Protein AF-A0A3P6NQC1-F1 (afdb_monomer)

Solvent-accessible surface area (backbone atoms only — not comparable to full-atom values): 7901 Å² total; per-residue (Å²): 106,41,69,62,51,48,51,48,59,53,50,58,75,39,49,66,60,47,23,61,72,71,71,63,66,47,74,69,54,54,50,49,53,55,49,49,55,58,63,48,50,58,63,51,53,52,52,50,49,56,56,43,22,63,75,94,55,36,76,57,67,71,58,54,50,53,52,54,49,54,54,50,55,51,55,51,50,50,51,51,47,20,71,76,69,76,52,79,78,84,56,72,54,57,58,52,50,52,53,51,52,46,51,50,39,47,47,35,69,77,69,33,60,68,69,43,74,45,54,54,92,78,76,40,48,57,46,55,59,54,52,49,49,66,70,65,66,112

Radius of gyration: 16.91 Å; Cα contacts (8 Å, |Δi|>4): 79; chains: 1; bounding box: 37×30×49 Å

Mean predicted aligned error: 6.35 Å

Organism: Anisakis simplex (NCBI:txid6269)

pLDDT: mean 82.45, std 7.9, range [48.38, 94.56]

Secondary structure (DSSP, 8-state):
-HHHHHHHHHHHHHHHHHHHHHT---HHHHHHHHHHHHHHHHHHHHHHHHHH--GGGSPPHHHHHHHHHHHHHHHHHHHHHHHHHS-----HHHHHHHHHHHHHHHHHHHH-GGGGSS-BTTTB-HHHHHHHHHHHT-

Foldseek 3Di:
DLVVLVVVVVVLVCQVVVCVVVVNDDPVSVCVSLVVVLVVVQVLLVVLQVLQADDPLHDPPVLSVVLSVLVNVVSVVQVVVCVVPVDRDDAPCSVVVSVVSSVSVVCCVPPNSVVQVDADVNPHRPSVVVSVSSVVSD

Sequence (138 aa):
MAITFFANYALDGMDGKQARRTGTSGATGEFFDHGIDTCITVPLAITLFSSVGRGEFSTPFVRVMYVLLSVQIYVHAIHWEQYNTGVMRSPWGYNIGNWMLMGTYLMTYIIGCESYKTYVFGLIRPVILLETGFYSSH

Structure (mmCIF, N/CA/C/O backbone):
data_AF-A0A3P6NQC1-F1
#
_entry.id   AF-A0A3P6NQC1-F1
#
loop_
_atom_site.group_PDB
_atom_site.id
_atom_site.type_symbol
_atom_site.label_atom_id
_atom_site.label_alt_id
_atom_site.label_comp_id
_atom_site.label_asym_id
_atom_site.label_entity_id
_atom_site.label_seq_id
_atom_site.pdbx_PDB_ins_code
_atom_site.Cartn_x
_atom_site.Cartn_y
_atom_site.Cartn_z
_atom_site.occupancy
_atom_site.B_iso_or_equiv
_atom_site.auth_seq_id
_atom_site.auth_comp_id
_atom_site.auth_asym_id
_atom_site.auth_atom_id
_atom_site.pdbx_PDB_model_num
ATOM 1 N N . MET A 1 1 ? 3.472 -14.144 -4.137 1.00 79.50 1 MET A N 1
ATOM 2 C CA . MET A 1 1 ? 2.900 -12.937 -3.500 1.00 79.50 1 MET A CA 1
ATOM 3 C C . MET A 1 1 ? 1.403 -12.776 -3.737 1.00 79.50 1 MET A C 1
ATOM 5 O O . MET A 1 1 ? 0.737 -12.414 -2.785 1.00 79.50 1 MET A O 1
ATOM 9 N N . ALA A 1 2 ? 0.846 -13.079 -4.922 1.00 85.12 2 ALA A N 1
ATOM 10 C CA . ALA A 1 2 ? -0.596 -12.903 -5.176 1.00 85.12 2 ALA A CA 1
ATOM 11 C C . ALA A 1 2 ? -1.504 -13.610 -4.145 1.00 85.12 2 ALA A C 1
ATOM 13 O O . ALA A 1 2 ? -2.340 -12.965 -3.529 1.00 85.12 2 ALA A O 1
ATOM 14 N N . ILE A 1 3 ? -1.287 -14.908 -3.891 1.00 87.00 3 ILE A N 1
ATOM 15 C CA . ILE A 1 3 ? -2.105 -15.692 -2.944 1.00 87.00 3 ILE A CA 1
ATOM 16 C C . ILE A 1 3 ? -1.979 -15.162 -1.511 1.00 87.00 3 ILE A C 1
ATOM 18 O O . ILE A 1 3 ? -2.981 -14.978 -0.831 1.00 87.00 3 ILE A O 1
ATOM 22 N N . THR A 1 4 ? -0.754 -14.896 -1.053 1.00 88.62 4 THR A N 1
ATOM 23 C CA . THR A 1 4 ? -0.498 -14.395 0.306 1.00 88.62 4 THR A CA 1
ATOM 24 C C . THR A 1 4 ? -1.080 -13.000 0.512 1.00 88.62 4 THR A C 1
ATOM 26 O O . THR A 1 4 ? -1.661 -12.727 1.553 1.00 88.62 4 THR A O 1
ATOM 29 N N . PHE A 1 5 ? -0.968 -12.129 -0.493 1.00 90.31 5 PHE A N 1
ATOM 30 C CA . PHE A 1 5 ? -1.563 -10.799 -0.455 1.00 90.31 5 PHE A CA 1
ATOM 31 C C . PHE A 1 5 ? -3.095 -10.868 -0.492 1.00 90.31 5 PHE A C 1
ATOM 33 O O . PHE A 1 5 ? -3.750 -10.156 0.259 1.00 90.31 5 PHE A O 1
ATOM 40 N N . PHE A 1 6 ? -3.668 -11.774 -1.291 1.00 89.50 6 PHE A N 1
ATOM 41 C CA . PHE A 1 6 ? -5.118 -11.981 -1.346 1.00 89.50 6 PHE A CA 1
ATOM 42 C C . PHE A 1 6 ? -5.652 -12.462 -0.006 1.00 89.50 6 PHE A C 1
ATOM 44 O O . PHE A 1 6 ? -6.646 -11.935 0.477 1.00 89.50 6 PHE A O 1
ATOM 51 N N . ALA A 1 7 ? -4.974 -13.437 0.600 1.00 90.94 7 ALA A N 1
ATOM 52 C CA . ALA A 1 7 ? -5.326 -13.927 1.920 1.00 90.94 7 ALA A CA 1
ATOM 53 C C . ALA A 1 7 ? -5.279 -12.795 2.952 1.00 90.94 7 ALA A C 1
ATOM 55 O O . ALA A 1 7 ? -6.251 -12.631 3.675 1.00 90.94 7 ALA A O 1
ATOM 56 N N . ASN A 1 8 ? -4.217 -11.980 2.970 1.00 89.88 8 ASN A N 1
ATOM 57 C CA . ASN A 1 8 ? -4.125 -10.833 3.878 1.00 89.88 8 ASN A CA 1
ATOM 58 C C . ASN A 1 8 ? -5.280 -9.846 3.670 1.00 89.88 8 ASN A C 1
ATOM 60 O O . ASN A 1 8 ? -5.994 -9.572 4.622 1.00 89.88 8 ASN A O 1
ATOM 64 N N . TYR A 1 9 ? -5.527 -9.393 2.436 1.00 88.62 9 TYR A N 1
ATOM 65 C CA . TYR A 1 9 ? -6.608 -8.442 2.140 1.00 88.62 9 TYR A CA 1
ATOM 66 C C . TYR A 1 9 ? -8.007 -9.009 2.445 1.00 88.62 9 TYR A C 1
ATOM 68 O O . TYR A 1 9 ? -8.908 -8.295 2.876 1.00 88.62 9 TYR A O 1
ATOM 76 N N . ALA A 1 10 ? -8.213 -10.311 2.236 1.00 90.38 10 ALA A N 1
ATOM 77 C CA . ALA A 1 10 ? -9.474 -10.961 2.573 1.00 90.38 10 ALA A CA 1
ATOM 78 C C . ALA A 1 10 ? -9.660 -11.113 4.090 1.00 90.38 10 ALA A C 1
ATOM 80 O O . ALA A 1 10 ? -10.773 -10.932 4.577 1.00 90.38 10 ALA A O 1
ATOM 81 N N . LEU A 1 11 ? -8.598 -11.474 4.819 1.00 91.12 11 LEU A N 1
ATOM 82 C CA . LEU A 1 11 ? -8.614 -11.624 6.276 1.00 91.12 11 LEU A CA 1
ATOM 83 C C . LEU A 1 11 ? -8.842 -10.278 6.969 1.00 91.12 11 LEU A C 1
ATOM 85 O O . LEU A 1 11 ? -9.676 -10.224 7.867 1.00 91.12 11 LEU A O 1
ATOM 89 N N . ASP A 1 12 ? -8.189 -9.227 6.475 1.00 88.88 12 ASP A N 1
ATOM 90 C CA . ASP A 1 12 ? -8.395 -7.824 6.848 1.00 88.88 12 ASP A CA 1
ATOM 91 C C . ASP A 1 12 ? -9.883 -7.446 6.754 1.00 88.88 12 ASP A C 1
ATOM 93 O O . ASP A 1 12 ? -10.545 -7.178 7.743 1.00 88.88 12 ASP A O 1
ATOM 97 N N . GLY A 1 13 ? -10.530 -7.652 5.602 1.00 86.62 13 GLY A N 1
ATOM 98 C CA . GLY A 1 13 ? -11.968 -7.365 5.463 1.00 86.62 13 GLY A CA 1
ATOM 99 C C . GLY A 1 13 ? -12.930 -8.250 6.289 1.00 86.62 13 GLY A C 1
ATO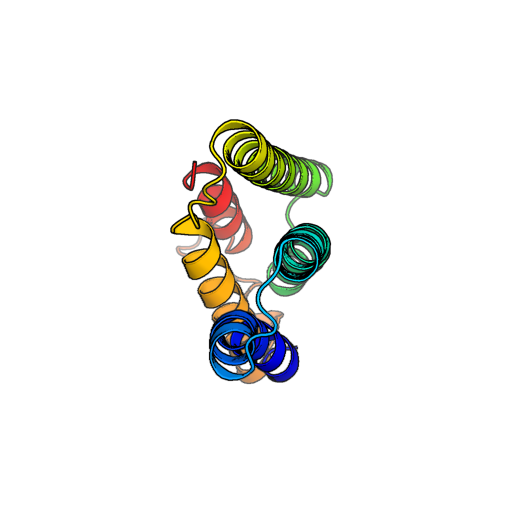M 100 O O . GLY A 1 13 ? -14.150 -8.008 6.295 1.00 86.62 13 GLY A O 1
ATOM 101 N N . MET A 1 14 ? -12.439 -9.313 6.935 1.00 90.94 14 MET A N 1
ATOM 102 C CA . MET A 1 14 ? -13.241 -10.241 7.742 1.00 90.94 14 MET A CA 1
ATOM 103 C C . MET A 1 14 ? -13.129 -9.997 9.249 1.00 90.94 14 MET A C 1
ATOM 105 O O . MET A 1 14 ? -14.052 -10.388 9.976 1.00 90.94 14 MET A O 1
ATOM 109 N N . ASP A 1 15 ? -12.070 -9.35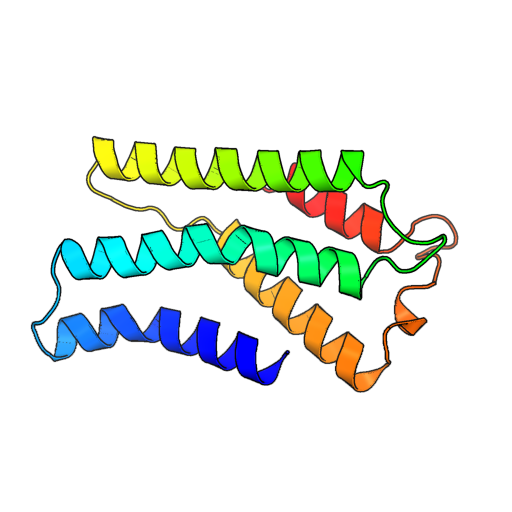2 9.722 1.00 88.25 15 ASP A N 1
ATOM 110 C CA . ASP A 1 15 ? -11.727 -9.267 11.140 1.00 88.25 15 ASP A CA 1
ATOM 111 C C . ASP A 1 15 ? -12.797 -8.505 11.959 1.00 88.25 15 ASP A C 1
ATOM 113 O O . ASP A 1 15 ? -13.291 -9.007 12.971 1.00 88.25 15 ASP A O 1
ATOM 117 N N . GLY A 1 16 ? -13.319 -7.389 11.447 1.00 86.62 16 GLY A N 1
ATOM 118 C CA . GLY A 1 16 ? -14.322 -6.566 12.103 1.00 86.62 16 GLY A CA 1
ATOM 119 C C . GLY A 1 16 ? -15.702 -7.214 12.063 1.00 86.62 16 GLY A C 1
ATOM 120 O O . GLY A 1 16 ? -16.501 -7.069 12.994 1.00 86.62 16 GLY A O 1
ATOM 121 N N . LYS A 1 17 ? -16.001 -7.986 11.008 1.00 88.69 17 LYS A N 1
ATOM 122 C CA . LYS A 1 17 ? -17.223 -8.810 10.957 1.00 88.69 17 LYS A CA 1
ATOM 123 C C . LYS A 1 17 ? -17.158 -9.912 12.007 1.00 88.69 17 LYS A C 1
ATOM 125 O O . LYS A 1 17 ? -18.157 -10.156 12.686 1.00 88.69 17 LYS A O 1
ATOM 130 N N . GLN A 1 18 ? -16.000 -10.550 12.148 1.00 92.25 18 GLN A N 1
ATOM 131 C CA . GLN A 1 18 ? -15.780 -11.570 13.157 1.00 92.25 18 GLN A CA 1
ATOM 132 C C . GLN A 1 18 ? -15.858 -10.976 14.566 1.00 92.25 18 GLN A C 1
ATOM 134 O O . GLN A 1 18 ? -16.629 -11.494 15.368 1.00 92.25 18 GLN A O 1
ATOM 139 N N 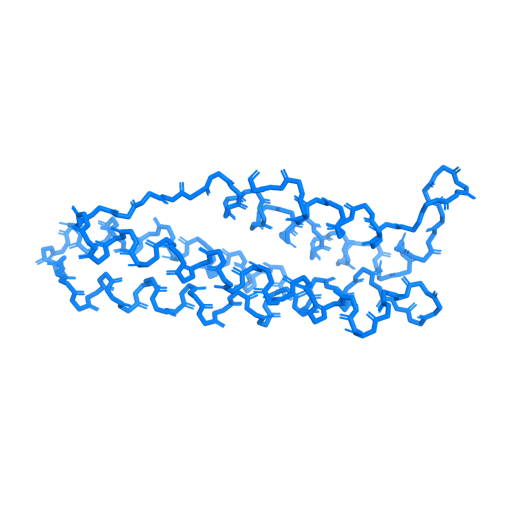. ALA A 1 19 ? -15.184 -9.857 14.839 1.00 91.31 19 ALA A N 1
ATOM 140 C CA . ALA A 1 19 ? -15.192 -9.189 16.139 1.00 91.31 19 ALA A CA 1
ATOM 141 C C . ALA A 1 19 ? -16.608 -8.792 16.590 1.00 91.31 19 ALA A C 1
ATOM 143 O O . ALA A 1 19 ? -16.973 -9.006 17.748 1.00 91.31 19 ALA A O 1
ATOM 144 N N . ARG A 1 20 ? -17.446 -8.299 15.664 1.00 92.38 20 ARG A N 1
ATOM 145 C CA . ARG A 1 20 ? -18.865 -8.016 15.944 1.00 92.38 20 ARG A CA 1
ATOM 146 C C . ARG A 1 20 ? -19.656 -9.282 16.262 1.00 92.38 20 ARG A C 1
ATOM 148 O O . ARG A 1 20 ? -20.501 -9.268 17.151 1.00 92.38 20 ARG A O 1
ATOM 155 N N . ARG A 1 21 ? -19.386 -10.382 15.551 1.00 94.56 21 ARG A N 1
ATOM 156 C CA . ARG A 1 21 ? -20.059 -11.673 15.765 1.00 94.56 21 ARG A CA 1
ATOM 157 C C . ARG A 1 21 ? -19.678 -12.314 17.100 1.00 94.56 21 ARG A C 1
ATOM 159 O O . ARG A 1 21 ? -20.529 -12.938 17.724 1.00 94.56 21 ARG A O 1
ATOM 166 N N . THR A 1 22 ? -18.421 -12.199 17.519 1.00 94.19 22 THR A N 1
ATOM 167 C CA . THR A 1 22 ? -17.908 -12.788 18.767 1.00 94.19 22 THR A CA 1
ATOM 168 C C . THR A 1 22 ? -18.055 -11.867 19.975 1.00 94.19 22 THR A C 1
ATOM 170 O O . THR A 1 22 ? -17.739 -12.284 21.085 1.00 94.19 22 THR A O 1
ATOM 173 N N . GLY A 1 23 ? -18.526 -10.630 19.784 1.00 90.19 23 GLY A N 1
ATOM 174 C CA . GLY A 1 23 ? -18.634 -9.639 20.856 1.00 90.19 23 GLY A CA 1
ATOM 175 C C . GLY A 1 23 ? -17.278 -9.141 21.363 1.00 90.19 23 GLY A C 1
ATOM 176 O O . GLY A 1 23 ? -17.187 -8.658 22.485 1.00 90.19 23 GLY A O 1
ATOM 177 N N . THR A 1 24 ? -16.221 -9.268 20.557 1.00 89.62 24 THR A N 1
ATOM 178 C CA . THR A 1 24 ? -14.842 -8.880 20.906 1.00 89.62 24 THR A CA 1
ATOM 179 C C . THR A 1 24 ? -14.413 -7.573 20.235 1.00 89.62 24 THR A C 1
ATOM 181 O O . THR A 1 24 ? -13.224 -7.272 20.172 1.00 89.62 24 THR A O 1
ATOM 184 N N . SER A 1 25 ? -15.361 -6.797 19.701 1.00 86.81 25 SER A N 1
ATOM 185 C CA . SER A 1 25 ? -15.098 -5.450 19.190 1.00 86.81 25 SER A CA 1
ATOM 186 C C . SER A 1 25 ? -14.630 -4.529 20.320 1.00 86.81 25 SER A C 1
ATOM 188 O O . SER A 1 25 ? -15.281 -4.435 21.359 1.00 86.81 25 SER A O 1
ATOM 190 N N . GLY A 1 26 ? -13.519 -3.826 20.111 1.00 85.81 26 GLY A N 1
ATOM 191 C CA . GLY A 1 26 ? -12.982 -2.875 21.079 1.00 85.81 26 GLY A CA 1
ATOM 192 C C . GLY A 1 26 ? -11.865 -2.020 20.488 1.00 85.81 26 GLY A C 1
ATOM 193 O O . GLY A 1 26 ? -11.282 -2.377 19.465 1.00 85.81 26 GLY A O 1
ATOM 194 N N . ALA A 1 27 ? -11.543 -0.918 21.171 1.00 83.25 27 ALA A N 1
ATOM 195 C CA . ALA A 1 27 ? -10.574 0.078 20.705 1.00 83.25 27 ALA A CA 1
ATOM 196 C C . ALA A 1 27 ? -9.167 -0.499 20.460 1.00 83.25 27 ALA A C 1
ATOM 198 O O . ALA A 1 27 ? -8.463 -0.056 19.563 1.00 83.25 27 ALA A O 1
ATOM 199 N N . THR A 1 28 ? -8.753 -1.516 21.224 1.00 84.50 28 THR A N 1
ATOM 200 C CA . THR A 1 28 ? -7.462 -2.193 21.013 1.00 84.50 28 THR A CA 1
ATOM 201 C C . THR A 1 28 ? -7.431 -2.999 19.717 1.00 84.50 28 THR A C 1
ATOM 203 O O . THR A 1 28 ? -6.394 -3.034 19.065 1.00 84.50 28 THR A O 1
ATOM 206 N N . GLY A 1 29 ? -8.546 -3.641 19.350 1.00 84.12 29 GLY A N 1
ATOM 207 C CA . GLY A 1 29 ? -8.651 -4.391 18.097 1.00 84.12 29 GLY A CA 1
ATOM 208 C C . GLY A 1 29 ? -8.610 -3.454 16.896 1.00 84.12 29 GLY A C 1
ATOM 209 O O . GLY A 1 29 ? -7.795 -3.652 16.009 1.00 84.12 29 GLY A O 1
ATOM 210 N N . GLU A 1 30 ? -9.394 -2.377 16.946 1.00 83.12 30 GLU A N 1
ATOM 211 C CA . GLU A 1 30 ? -9.401 -1.325 15.919 1.00 83.12 30 GLU A CA 1
ATOM 212 C C . GLU A 1 30 ? -8.026 -0.648 15.770 1.00 83.12 30 GLU A C 1
ATOM 214 O O . GLU A 1 30 ? -7.558 -0.410 14.662 1.00 83.12 30 GLU A O 1
ATOM 219 N N . PHE A 1 31 ? -7.327 -0.391 16.882 1.00 83.38 31 PHE A N 1
ATOM 220 C CA . PHE A 1 31 ? -5.959 0.129 16.843 1.00 83.38 31 PHE A CA 1
ATOM 221 C C . PHE A 1 31 ? -4.976 -0.844 16.178 1.00 83.38 31 PHE A C 1
ATOM 223 O O . PHE A 1 31 ? -4.090 -0.410 15.444 1.00 83.38 31 PHE A O 1
ATOM 230 N N . PHE A 1 32 ? -5.099 -2.146 16.449 1.00 85.56 32 PHE A N 1
ATOM 231 C CA . PHE A 1 32 ? -4.222 -3.153 15.854 1.00 85.56 32 PHE A CA 1
ATOM 232 C C . PHE A 1 32 ? -4.475 -3.326 14.357 1.00 85.56 32 PHE A C 1
ATOM 234 O O . PHE A 1 32 ? -3.507 -3.396 13.605 1.00 85.56 32 PHE A O 1
ATOM 241 N N . ASP A 1 33 ? -5.743 -3.353 13.953 1.00 83.56 33 ASP A N 1
ATOM 242 C CA . ASP A 1 33 ? -6.190 -3.430 12.562 1.00 83.56 33 ASP A CA 1
ATOM 243 C C . ASP A 1 33 ? -5.593 -2.271 11.741 1.00 83.56 33 ASP A C 1
ATOM 245 O O . ASP A 1 33 ? -4.688 -2.452 10.921 1.00 83.56 33 ASP A O 1
ATOM 249 N N . HIS A 1 34 ? -5.918 -1.031 12.123 1.00 84.19 34 HIS A N 1
ATOM 250 C CA . HIS A 1 34 ? -5.447 0.159 11.407 1.00 84.19 34 HIS A CA 1
ATOM 251 C C . HIS A 1 34 ? -3.926 0.389 11.536 1.00 84.19 34 HIS A C 1
ATOM 253 O O . HIS A 1 34 ? -3.267 0.934 10.640 1.00 84.19 34 HIS A O 1
ATOM 259 N N . GLY A 1 35 ? -3.338 -0.014 12.667 1.00 84.19 35 GLY A N 1
ATOM 260 C CA . GLY A 1 35 ? -1.899 0.070 12.902 1.00 84.19 35 GLY A CA 1
ATOM 261 C C . GLY A 1 35 ? -1.110 -0.843 11.964 1.00 84.19 35 GLY A C 1
ATOM 262 O O . GLY A 1 35 ? -0.116 -0.412 11.368 1.00 84.19 35 GLY A O 1
ATOM 263 N N . ILE A 1 36 ? -1.563 -2.089 11.800 1.00 86.25 36 ILE A N 1
ATOM 264 C CA . ILE A 1 36 ? -0.970 -3.044 10.859 1.00 86.25 36 ILE A CA 1
ATOM 265 C C . ILE A 1 36 ? -1.178 -2.574 9.418 1.00 86.25 36 ILE A C 1
ATOM 267 O O . ILE A 1 36 ? -0.205 -2.583 8.655 1.00 86.25 36 ILE A O 1
ATOM 271 N N . ASP A 1 37 ? -2.369 -2.082 9.071 1.00 85.19 37 ASP A N 1
ATOM 272 C CA . ASP A 1 37 ? -2.660 -1.497 7.757 1.00 85.19 37 ASP A CA 1
ATOM 273 C C . ASP A 1 37 ? -1.688 -0.377 7.396 1.00 85.19 37 ASP A C 1
ATOM 275 O O . ASP A 1 37 ? -1.110 -0.346 6.306 1.00 85.19 37 ASP A O 1
ATOM 279 N N . THR A 1 38 ? -1.415 0.512 8.349 1.00 85.75 38 THR A N 1
ATOM 280 C CA . THR A 1 38 ? -0.432 1.581 8.166 1.00 85.75 38 THR A CA 1
ATOM 281 C C . THR A 1 38 ? 0.963 1.016 7.933 1.00 85.75 38 THR A C 1
ATOM 283 O O . THR A 1 38 ? 1.642 1.409 6.982 1.00 85.75 38 THR A O 1
ATOM 286 N N . CYS A 1 39 ? 1.395 0.057 8.753 1.00 86.62 39 CYS A N 1
ATOM 287 C CA . CYS A 1 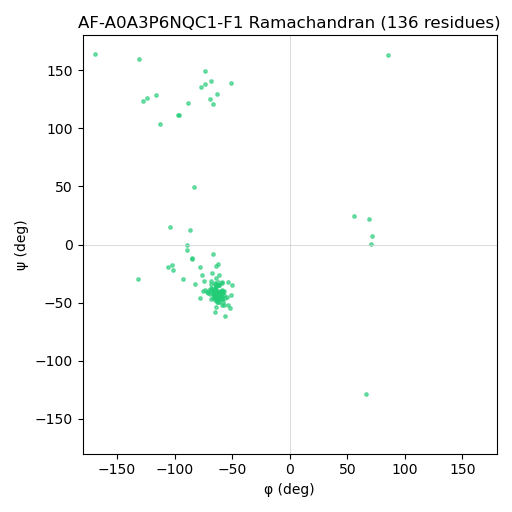39 ? 2.738 -0.514 8.666 1.00 86.62 39 CYS A CA 1
ATOM 288 C C . CYS A 1 39 ? 2.974 -1.266 7.351 1.00 86.62 39 CYS A C 1
ATOM 290 O O . CYS A 1 39 ? 4.076 -1.211 6.798 1.00 86.62 39 CYS A O 1
ATOM 292 N N . ILE A 1 40 ? 1.958 -1.966 6.839 1.00 88.00 40 ILE A N 1
ATOM 293 C CA . ILE A 1 40 ? 2.087 -2.797 5.641 1.00 88.00 40 ILE A CA 1
ATOM 294 C C . ILE A 1 40 ? 2.066 -1.965 4.346 1.00 88.00 40 ILE A C 1
ATOM 296 O O . ILE A 1 40 ? 2.600 -2.410 3.328 1.00 88.00 40 ILE A O 1
ATOM 300 N N . THR A 1 41 ? 1.563 -0.725 4.369 1.00 86.44 41 THR A N 1
ATOM 301 C CA . THR A 1 41 ? 1.539 0.149 3.178 1.00 86.44 41 THR A CA 1
ATOM 302 C C . THR A 1 41 ? 2.925 0.389 2.553 1.00 86.44 41 THR A C 1
ATOM 304 O O . THR A 1 41 ? 3.059 0.346 1.328 1.00 86.44 41 THR A O 1
ATOM 307 N N . VAL A 1 42 ? 3.981 0.579 3.359 1.00 89.00 42 VAL A N 1
ATOM 308 C CA . VAL A 1 42 ? 5.361 0.796 2.873 1.00 89.00 42 VAL A CA 1
ATOM 309 C C . VAL A 1 42 ? 5.922 -0.426 2.133 1.00 89.00 42 VAL A C 1
ATOM 311 O O . VAL A 1 42 ? 6.307 -0.284 0.967 1.00 89.00 42 VAL A O 1
ATOM 314 N N . PRO A 1 43 ? 6.001 -1.630 2.743 1.00 88.62 43 PRO A N 1
ATOM 315 C CA . PRO A 1 43 ? 6.518 -2.801 2.046 1.00 88.62 43 PRO A CA 1
ATOM 316 C C . PRO A 1 43 ? 5.666 -3.165 0.823 1.00 88.62 43 PRO A C 1
ATOM 318 O O . PRO A 1 43 ? 6.232 -3.544 -0.203 1.00 88.62 43 PRO A O 1
ATOM 321 N N . LEU A 1 44 ? 4.340 -2.980 0.861 1.00 87.88 44 LEU A N 1
ATOM 322 C CA . LEU A 1 44 ? 3.483 -3.208 -0.308 1.00 87.88 44 LEU A CA 1
ATOM 323 C C . LEU A 1 44 ? 3.826 -2.258 -1.462 1.00 87.88 44 LEU A C 1
ATOM 325 O O . LEU A 1 44 ? 4.050 -2.720 -2.583 1.00 87.88 44 LEU A O 1
ATOM 329 N N . ALA A 1 45 ? 3.980 -0.961 -1.198 1.00 86.31 45 ALA A N 1
ATOM 330 C CA . ALA A 1 45 ? 4.393 -0.000 -2.218 1.00 86.31 45 ALA A CA 1
ATOM 331 C C . ALA A 1 45 ? 5.786 -0.326 -2.797 1.00 86.31 45 ALA A C 1
ATOM 333 O O . ALA A 1 45 ? 5.974 -0.297 -4.014 1.00 86.31 45 ALA A O 1
ATOM 334 N N . ILE A 1 46 ? 6.753 -0.730 -1.965 1.00 87.81 46 ILE A N 1
ATOM 335 C CA . ILE A 1 46 ? 8.085 -1.154 -2.435 1.00 87.81 46 ILE A CA 1
ATOM 336 C C . ILE A 1 46 ? 7.984 -2.373 -3.361 1.00 87.81 46 ILE A C 1
ATOM 338 O O . ILE A 1 46 ? 8.592 -2.390 -4.434 1.00 87.81 46 ILE A O 1
ATOM 342 N N . THR A 1 47 ? 7.205 -3.391 -2.984 1.00 88.06 47 THR A N 1
ATOM 343 C CA . THR A 1 47 ? 7.041 -4.594 -3.820 1.00 88.06 47 THR A CA 1
ATOM 344 C C . THR A 1 47 ? 6.354 -4.292 -5.151 1.00 88.06 47 THR A C 1
ATOM 346 O O . THR A 1 47 ? 6.700 -4.904 -6.163 1.00 88.06 47 THR A O 1
ATOM 349 N N . LEU A 1 48 ? 5.438 -3.321 -5.186 1.00 87.12 48 LEU A N 1
ATOM 350 C CA . LEU A 1 48 ? 4.787 -2.860 -6.409 1.00 87.12 48 LEU A CA 1
ATOM 351 C C . LEU A 1 48 ? 5.798 -2.232 -7.374 1.00 87.12 48 LEU A C 1
ATOM 353 O O . LEU A 1 48 ? 5.932 -2.683 -8.513 1.00 87.12 48 LEU A O 1
ATOM 357 N N . PHE A 1 49 ? 6.570 -1.247 -6.902 1.00 86.00 49 PHE A N 1
ATOM 358 C CA . PHE A 1 49 ? 7.607 -0.602 -7.711 1.00 86.00 49 PHE A CA 1
ATOM 359 C C . PHE A 1 49 ? 8.702 -1.584 -8.142 1.00 86.00 49 PHE A C 1
ATOM 361 O O . PHE A 1 49 ? 9.193 -1.489 -9.264 1.00 86.00 49 PHE A O 1
ATOM 368 N N . SER A 1 50 ? 9.044 -2.565 -7.301 1.00 85.25 50 SER A N 1
ATOM 369 C CA . SER A 1 50 ? 9.997 -3.628 -7.647 1.00 85.25 50 SER A CA 1
ATOM 370 C C . SER A 1 50 ? 9.465 -4.585 -8.724 1.00 85.25 50 SER A C 1
ATOM 372 O O . SER A 1 50 ? 10.235 -5.065 -9.559 1.00 85.25 50 SER A O 1
ATOM 374 N N . SER A 1 51 ? 8.153 -4.844 -8.735 1.00 83.62 51 SER A N 1
ATOM 375 C CA . SER A 1 51 ? 7.512 -5.731 -9.715 1.00 83.62 51 SER A CA 1
ATOM 376 C C . SER A 1 51 ? 7.408 -5.081 -11.098 1.00 83.62 51 SER A C 1
ATOM 378 O O . SER A 1 51 ? 7.631 -5.752 -12.104 1.00 83.62 51 SER A O 1
ATOM 380 N N . VAL A 1 52 ? 7.107 -3.776 -11.145 1.00 80.81 52 VAL A N 1
ATOM 381 C CA . VAL A 1 52 ? 6.869 -3.023 -12.393 1.00 80.81 52 VAL A CA 1
ATOM 382 C C . VAL A 1 52 ? 8.142 -2.357 -12.938 1.00 80.81 52 VAL A C 1
ATOM 384 O O . VAL A 1 52 ? 8.282 -2.188 -14.147 1.00 80.81 52 VAL A O 1
ATOM 387 N N . GLY A 1 53 ? 9.091 -1.978 -12.079 1.00 73.31 53 GLY A N 1
ATOM 388 C CA . GLY A 1 53 ? 10.310 -1.267 -12.465 1.00 73.31 53 GLY A CA 1
ATOM 389 C C . GLY A 1 53 ? 11.566 -2.109 -12.265 1.00 73.31 53 GLY A C 1
ATOM 390 O O . GLY A 1 53 ? 12.071 -2.202 -11.145 1.00 73.31 53 GLY A O 1
ATOM 391 N N . ARG A 1 54 ? 12.138 -2.655 -13.347 1.00 70.75 54 ARG A N 1
ATOM 392 C CA . ARG A 1 54 ? 13.401 -3.422 -13.313 1.00 70.75 54 ARG A CA 1
ATOM 393 C C . ARG A 1 54 ? 14.446 -2.834 -14.268 1.00 70.75 54 ARG A C 1
ATOM 395 O O . ARG A 1 54 ? 14.193 -2.720 -15.467 1.00 70.75 54 ARG A O 1
ATOM 402 N N . GLY A 1 55 ? 15.639 -2.540 -13.747 1.00 74.88 55 GLY A N 1
ATOM 403 C CA . GLY A 1 55 ? 16.779 -2.048 -14.528 1.00 74.8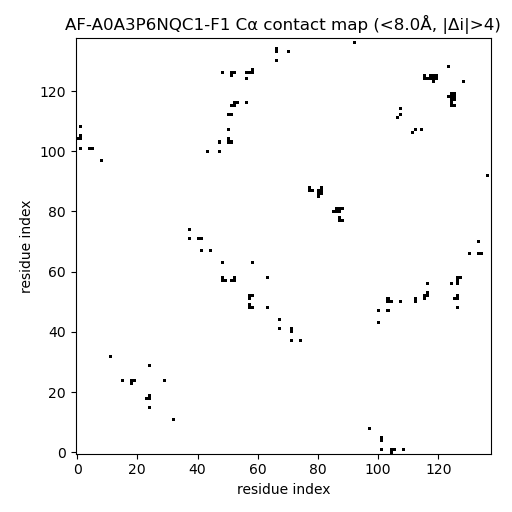8 55 GLY A CA 1
ATOM 404 C C . GLY A 1 55 ? 16.528 -0.653 -15.102 1.00 74.88 55 GLY A C 1
ATOM 405 O O . GLY A 1 55 ? 16.109 0.253 -14.388 1.00 74.88 55 GLY A O 1
ATOM 406 N N . GLU A 1 56 ? 16.745 -0.480 -16.404 1.00 72.94 56 GLU A N 1
ATOM 407 C CA . GLU A 1 56 ? 16.569 0.811 -17.088 1.00 72.94 56 GLU A CA 1
ATOM 408 C C . GLU A 1 56 ? 15.119 1.325 -17.076 1.00 72.94 56 GLU A C 1
ATOM 410 O O . GLU A 1 56 ? 14.890 2.521 -17.262 1.00 72.94 56 GLU A O 1
ATOM 415 N N . PHE A 1 57 ? 14.141 0.446 -16.822 1.00 74.94 57 PHE A N 1
ATOM 416 C CA . PHE A 1 57 ? 12.715 0.775 -16.728 1.00 74.94 57 PHE A CA 1
ATOM 417 C C . PHE A 1 57 ? 12.267 1.166 -15.312 1.00 74.94 57 PHE A C 1
ATOM 419 O O . PHE A 1 57 ? 11.094 1.476 -15.115 1.00 74.94 57 PHE A O 1
ATOM 426 N N . SER A 1 58 ? 13.167 1.162 -14.324 1.00 79.12 58 SER A N 1
ATOM 427 C CA . SER A 1 58 ? 12.857 1.562 -12.949 1.00 79.12 58 SER A CA 1
ATOM 428 C C . SER A 1 58 ? 12.683 3.080 -12.807 1.00 79.12 58 SER A C 1
ATOM 430 O O . SER A 1 58 ? 13.323 3.877 -13.495 1.00 79.12 58 SER A O 1
ATOM 432 N N . THR A 1 59 ? 11.832 3.486 -11.864 1.00 81.81 59 THR A N 1
ATOM 433 C CA . THR A 1 59 ? 11.762 4.876 -11.395 1.00 81.81 59 THR A CA 1
ATOM 434 C C . THR A 1 59 ? 12.987 5.180 -10.517 1.00 81.81 59 THR A C 1
ATOM 436 O O . THR A 1 59 ? 13.362 4.335 -9.700 1.00 81.81 59 THR A O 1
ATOM 439 N N . PRO A 1 60 ? 13.621 6.365 -10.645 1.00 85.81 60 PRO A N 1
ATOM 440 C CA . PRO A 1 60 ? 14.709 6.783 -9.764 1.00 85.81 60 PRO A CA 1
ATOM 441 C C . PRO A 1 60 ? 14.344 6.639 -8.285 1.00 85.81 60 PRO A C 1
ATOM 443 O O . PRO A 1 60 ? 13.246 7.019 -7.881 1.00 85.81 60 PRO A O 1
ATOM 446 N N . PHE A 1 61 ? 15.285 6.162 -7.468 1.00 84.81 61 PHE A N 1
ATOM 447 C CA . PHE A 1 61 ? 15.057 5.901 -6.041 1.00 84.81 61 PHE A CA 1
ATOM 448 C C . PHE A 1 61 ? 14.438 7.099 -5.302 1.00 84.81 61 PHE A C 1
ATOM 450 O O . PHE A 1 61 ? 13.470 6.939 -4.566 1.00 84.81 61 PHE A O 1
ATOM 457 N N . VAL A 1 62 ? 14.930 8.312 -5.570 1.00 87.31 62 VAL A N 1
ATOM 458 C CA . VAL A 1 62 ? 14.422 9.557 -4.965 1.00 87.31 62 VAL A CA 1
ATOM 459 C C . VAL A 1 62 ? 12.930 9.776 -5.251 1.00 87.31 62 VAL A C 1
ATOM 461 O O . VAL A 1 62 ? 12.188 10.179 -4.362 1.00 87.31 62 VAL A O 1
ATOM 464 N N . ARG A 1 63 ? 12.457 9.456 -6.461 1.00 86.06 63 ARG A N 1
ATOM 465 C CA . ARG A 1 63 ? 11.033 9.578 -6.815 1.00 86.06 63 ARG A CA 1
ATOM 466 C C . ARG A 1 63 ? 10.179 8.539 -6.101 1.00 86.06 63 ARG A C 1
ATOM 468 O O . ARG A 1 63 ? 9.111 8.877 -5.608 1.00 86.06 63 ARG A O 1
ATOM 475 N N . VAL A 1 64 ? 10.678 7.309 -5.968 1.00 86.75 64 VAL A N 1
ATOM 476 C CA . VAL A 1 64 ? 10.007 6.283 -5.154 1.00 86.75 64 VAL A CA 1
ATOM 477 C C . VAL A 1 64 ? 9.901 6.744 -3.697 1.00 86.75 64 VAL A C 1
ATOM 479 O O . VAL A 1 64 ? 8.843 6.592 -3.097 1.00 86.75 64 VAL A O 1
ATOM 482 N N . MET A 1 65 ? 10.939 7.380 -3.140 1.00 88.12 65 MET A N 1
ATOM 483 C CA . MET A 1 65 ? 10.878 7.952 -1.787 1.00 88.12 65 MET A CA 1
ATOM 484 C C . MET A 1 65 ? 9.810 9.041 -1.657 1.00 88.12 65 MET A C 1
ATOM 486 O O . MET A 1 65 ? 9.079 9.036 -0.671 1.00 88.12 65 MET A O 1
ATOM 490 N N . TYR A 1 66 ? 9.666 9.934 -2.642 1.00 88.69 66 TYR A N 1
ATOM 491 C CA . TYR A 1 66 ? 8.593 10.935 -2.623 1.00 88.69 66 TYR A CA 1
ATOM 492 C C . TYR A 1 66 ? 7.201 10.303 -2.641 1.00 88.69 66 TYR A C 1
ATOM 494 O O . TYR A 1 66 ? 6.344 10.721 -1.865 1.00 88.69 66 TYR A O 1
ATOM 502 N N . VAL A 1 67 ? 6.990 9.259 -3.450 1.00 86.69 67 VAL A N 1
ATOM 503 C CA . VAL A 1 67 ? 5.721 8.517 -3.448 1.00 86.69 67 VAL A CA 1
ATOM 504 C C . VAL A 1 67 ? 5.469 7.889 -2.078 1.00 86.69 67 VAL A C 1
ATOM 506 O O . VAL A 1 67 ? 4.400 8.092 -1.507 1.00 86.69 67 VAL A O 1
ATOM 509 N N . LEU A 1 68 ? 6.450 7.187 -1.502 1.00 88.38 68 LEU A N 1
ATOM 510 C CA . LEU A 1 68 ? 6.295 6.575 -0.178 1.00 88.38 68 LEU A CA 1
ATOM 511 C C . LEU A 1 68 ? 5.972 7.618 0.898 1.00 88.38 68 LEU A C 1
ATOM 513 O O . LEU A 1 68 ? 5.046 7.413 1.677 1.00 88.38 68 LEU A O 1
ATOM 517 N N . LEU A 1 69 ? 6.683 8.748 0.911 1.00 89.25 69 LEU A N 1
ATOM 518 C CA . LEU A 1 69 ? 6.419 9.845 1.842 1.00 89.25 69 LEU A CA 1
ATOM 519 C C . LEU A 1 69 ? 5.008 10.415 1.659 1.00 89.25 69 LEU A C 1
ATOM 521 O O . LEU A 1 69 ? 4.319 10.627 2.652 1.00 89.25 69 LEU A O 1
ATOM 525 N N . SER A 1 70 ? 4.555 10.615 0.417 1.00 86.69 70 SER A N 1
ATOM 526 C CA . SER A 1 70 ? 3.203 11.124 0.141 1.00 86.69 70 SER A CA 1
ATOM 527 C C . SER A 1 70 ? 2.110 10.185 0.662 1.00 86.69 70 SER A C 1
ATOM 529 O O . SER A 1 70 ? 1.172 10.636 1.319 1.00 86.69 70 SER A O 1
ATOM 531 N N . VAL A 1 71 ? 2.280 8.872 0.469 1.00 84.44 71 VAL A N 1
ATOM 532 C CA . VAL A 1 71 ? 1.354 7.851 0.974 1.00 84.44 71 VAL A CA 1
ATOM 533 C C . VAL A 1 71 ? 1.354 7.830 2.504 1.00 84.44 71 VAL A C 1
ATOM 535 O O . VAL A 1 71 ? 0.283 7.817 3.102 1.00 84.44 71 VAL A O 1
ATOM 538 N N . GLN A 1 72 ? 2.523 7.891 3.153 1.00 87.88 72 GLN A N 1
ATOM 539 C CA . GLN A 1 72 ? 2.596 7.900 4.621 1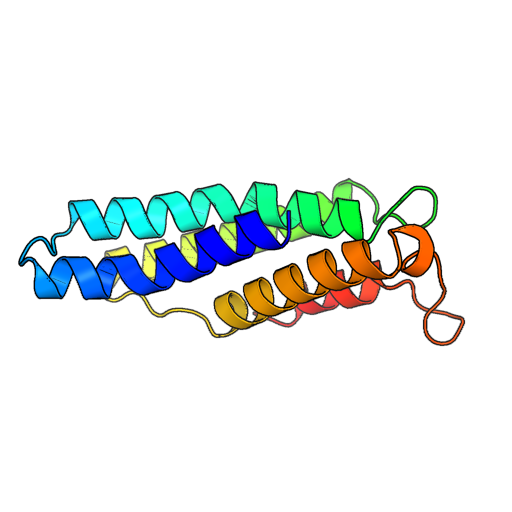.00 87.88 72 GLN A CA 1
ATOM 540 C C . GLN A 1 72 ? 1.967 9.151 5.232 1.00 87.88 72 GLN A C 1
ATOM 542 O O . GLN A 1 72 ? 1.193 9.046 6.179 1.00 87.88 72 GLN A O 1
ATOM 547 N N . ILE A 1 73 ? 2.246 10.334 4.677 1.00 88.12 73 ILE A N 1
ATOM 548 C CA . ILE A 1 73 ? 1.632 11.587 5.137 1.00 88.12 73 ILE A CA 1
ATOM 549 C C . ILE A 1 73 ? 0.105 11.488 5.050 1.00 88.12 73 ILE A C 1
ATOM 551 O O . ILE A 1 73 ? -0.587 11.869 5.992 1.00 88.12 73 ILE A O 1
ATOM 555 N N . TYR A 1 74 ? -0.416 10.931 3.955 1.00 84.44 74 TYR A N 1
ATOM 556 C CA . TYR A 1 74 ? -1.850 10.740 3.769 1.00 84.44 74 TYR A CA 1
ATOM 557 C C . TYR A 1 74 ? -2.459 9.770 4.792 1.00 84.44 74 TYR A C 1
ATOM 559 O O . TYR A 1 74 ? -3.460 10.097 5.429 1.00 84.44 74 TYR A O 1
ATOM 567 N N . VAL A 1 75 ? -1.831 8.611 5.016 1.00 84.19 75 VAL A N 1
ATOM 568 C CA . VAL A 1 75 ? -2.294 7.641 6.022 1.00 84.19 75 VAL A CA 1
ATOM 569 C C . VAL A 1 75 ? -2.280 8.262 7.421 1.00 84.19 75 VAL A C 1
ATOM 571 O O . VAL A 1 75 ? -3.263 8.145 8.152 1.00 84.19 75 VAL A O 1
ATOM 574 N N . HIS A 1 76 ? -1.230 8.997 7.791 1.00 86.88 76 HIS A N 1
ATOM 575 C CA . HIS A 1 76 ? -1.178 9.692 9.079 1.00 86.88 76 HIS A CA 1
ATOM 576 C C . HIS A 1 76 ? -2.235 10.797 9.210 1.00 86.88 76 HIS A C 1
ATOM 578 O O . HIS A 1 76 ? -2.776 10.981 10.300 1.00 86.88 76 HIS A O 1
ATOM 584 N N . ALA A 1 77 ? -2.576 11.497 8.125 1.00 87.50 77 ALA A N 1
ATOM 585 C CA . ALA A 1 77 ? -3.650 12.489 8.131 1.00 87.50 77 ALA A CA 1
ATOM 586 C C . ALA A 1 77 ? -5.025 11.857 8.416 1.00 87.50 77 ALA A C 1
ATOM 588 O O . ALA A 1 77 ? -5.806 12.423 9.178 1.00 87.50 77 ALA A O 1
ATOM 589 N N . ILE A 1 78 ? -5.297 10.658 7.888 1.00 84.38 78 ILE A N 1
ATOM 590 C CA . ILE A 1 78 ? -6.537 9.915 8.183 1.00 84.38 78 ILE A CA 1
ATOM 591 C C . ILE A 1 78 ? -6.585 9.488 9.650 1.00 84.38 78 ILE A C 1
ATOM 593 O O . ILE A 1 78 ? -7.613 9.637 10.303 1.00 84.38 78 ILE A O 1
ATOM 597 N N . HIS A 1 79 ? -5.470 9.002 10.199 1.00 84.31 79 HIS A N 1
ATOM 598 C CA . HIS A 1 79 ? -5.397 8.647 11.620 1.00 84.31 79 HIS A CA 1
ATOM 599 C C . HIS A 1 79 ? -5.568 9.869 12.519 1.00 84.31 79 HIS A C 1
ATOM 601 O O . HIS A 1 79 ? -6.214 9.790 13.561 1.00 84.31 79 HIS A O 1
ATOM 607 N N . TRP A 1 80 ? -5.022 11.013 12.107 1.00 86.81 80 TRP A N 1
ATOM 608 C CA . TRP A 1 80 ? -5.254 12.280 12.784 1.00 86.81 80 TRP A CA 1
ATOM 609 C C . TRP A 1 80 ? -6.739 12.664 12.753 1.00 86.81 80 TRP A C 1
ATOM 611 O O . TRP A 1 80 ? -7.299 13.036 13.783 1.00 86.81 80 TRP A O 1
ATOM 621 N N . GLU A 1 81 ? -7.413 12.540 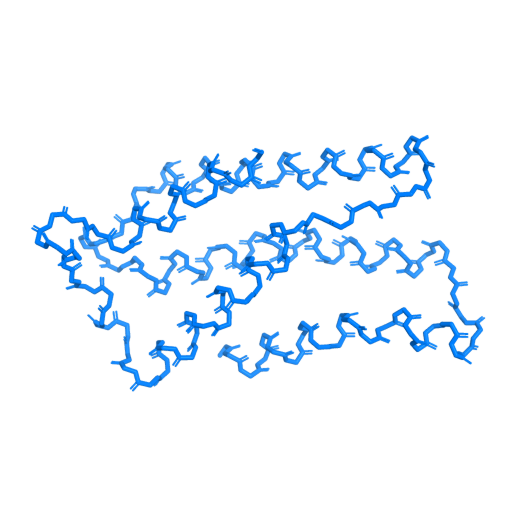11.608 1.00 87.38 81 GLU A N 1
ATOM 622 C CA . GLU A 1 81 ? -8.859 12.770 11.511 1.00 87.38 81 GLU A CA 1
ATOM 623 C C . GLU A 1 81 ? -9.645 11.809 12.414 1.00 87.38 81 GLU A C 1
ATOM 625 O O . GLU A 1 81 ? -10.517 12.258 13.161 1.00 87.38 81 GLU A O 1
ATOM 630 N N . GLN A 1 82 ? -9.308 10.517 12.417 1.00 85.00 82 GLN A N 1
ATOM 631 C CA . GLN A 1 82 ? -9.934 9.518 13.285 1.00 85.00 82 GLN A CA 1
ATOM 632 C C . GLN A 1 82 ? -9.722 9.856 14.764 1.00 85.00 82 GLN A C 1
ATOM 634 O O . GLN A 1 82 ? -10.671 9.793 15.540 1.00 85.00 82 GLN A O 1
ATOM 639 N N . TYR A 1 83 ? -8.515 10.270 15.157 1.00 84.31 83 TYR A N 1
ATOM 640 C CA . TYR A 1 83 ? -8.218 10.676 16.531 1.00 84.31 83 TYR A CA 1
ATOM 641 C C . TYR A 1 83 ? -9.098 11.848 16.989 1.00 84.31 83 TYR A C 1
ATOM 643 O O . TYR A 1 83 ? -9.582 11.854 18.118 1.00 84.31 83 TYR A O 1
ATOM 651 N N . ASN A 1 84 ? -9.342 12.827 16.111 1.00 87.69 84 ASN A N 1
ATOM 652 C CA . ASN A 1 84 ? -10.144 14.006 16.448 1.00 87.69 84 ASN A CA 1
ATOM 653 C C . ASN A 1 84 ? -11.661 13.770 16.350 1.00 87.69 84 ASN A C 1
ATOM 655 O O . ASN A 1 84 ? -12.421 14.370 17.106 1.00 87.69 84 ASN A O 1
ATOM 659 N N . THR A 1 85 ? -12.119 12.945 15.404 1.00 87.56 85 THR A N 1
ATOM 660 C CA . THR A 1 85 ? -13.552 12.767 15.095 1.00 87.56 85 THR A CA 1
ATOM 661 C C . THR A 1 85 ? -14.153 11.482 15.660 1.00 87.56 85 THR A C 1
ATOM 663 O O . THR A 1 85 ? -15.375 11.361 15.733 1.00 87.56 85 THR A O 1
ATOM 666 N N . GLY A 1 86 ? -13.318 10.514 16.038 1.00 82.38 86 GLY A N 1
ATOM 667 C CA . GLY A 1 86 ? -13.732 9.171 16.434 1.00 82.38 86 GLY A CA 1
ATOM 668 C C . GLY A 1 86 ? -14.236 8.299 15.279 1.00 82.38 86 GLY A C 1
ATOM 669 O O . GLY A 1 86 ? -14.759 7.218 15.534 1.00 82.38 86 GLY A O 1
ATOM 670 N N . VAL A 1 87 ? -14.122 8.746 14.022 1.00 79.94 87 VAL A N 1
ATOM 671 C CA . VAL A 1 87 ? -14.608 8.010 12.845 1.00 79.94 87 VAL A CA 1
ATOM 672 C C . VAL A 1 87 ? -13.485 7.870 11.826 1.00 79.94 87 VAL A C 1
ATOM 674 O O . VAL A 1 87 ? -12.955 8.868 11.345 1.00 79.94 87 VAL A O 1
ATOM 677 N N . MET A 1 88 ? -13.158 6.634 11.442 1.00 74.50 88 MET A N 1
ATOM 678 C CA . MET A 1 88 ? -12.252 6.389 10.322 1.00 74.50 88 MET A CA 1
ATOM 679 C C . MET A 1 88 ? -13.039 6.319 9.014 1.00 74.50 88 MET A C 1
ATOM 681 O O . MET A 1 88 ? -13.938 5.493 8.845 1.00 74.50 88 MET A O 1
ATOM 685 N N . ARG A 1 89 ? -12.699 7.188 8.063 1.00 74.50 89 ARG A N 1
ATOM 686 C CA . ARG A 1 89 ? -13.237 7.131 6.702 1.00 74.50 89 ARG A CA 1
ATOM 687 C C . ARG A 1 89 ? -12.236 6.407 5.818 1.00 74.50 89 ARG A C 1
ATOM 689 O O . ARG A 1 89 ? -11.164 6.934 5.547 1.00 74.50 89 ARG A O 1
ATOM 696 N N . SER A 1 90 ? -12.596 5.209 5.362 1.00 68.12 90 SER A N 1
ATOM 697 C CA . SER A 1 90 ? -11.770 4.469 4.407 1.00 68.12 90 SER A CA 1
ATOM 698 C C . SER A 1 90 ? -11.737 5.211 3.062 1.00 68.12 90 SER A C 1
ATOM 700 O O . SER A 1 90 ? -12.797 5.431 2.461 1.00 68.12 90 SER A O 1
ATOM 702 N N . PRO A 1 91 ? -10.556 5.612 2.564 1.00 69.38 91 PRO A N 1
ATOM 703 C CA . PRO A 1 91 ? -10.437 6.239 1.259 1.00 69.38 91 PRO A CA 1
ATOM 704 C C . PRO A 1 91 ? -10.730 5.243 0.145 1.00 69.38 91 PRO A C 1
ATOM 706 O O . PRO A 1 91 ? -10.220 4.123 0.145 1.00 69.38 91 PRO A O 1
ATOM 709 N N . TRP A 1 92 ? -11.433 5.686 -0.897 1.00 66.19 92 TRP A N 1
ATOM 710 C CA . TRP A 1 92 ? -11.580 4.902 -2.130 1.00 66.19 92 TRP A CA 1
ATOM 711 C C . TRP A 1 92 ? -10.226 4.466 -2.716 1.00 66.19 92 TRP A C 1
ATOM 713 O O . TRP A 1 92 ? -10.115 3.364 -3.256 1.00 66.19 92 TRP A O 1
ATOM 723 N N . GLY A 1 93 ? -9.187 5.291 -2.542 1.00 69.75 93 GLY A N 1
ATOM 724 C CA . GLY A 1 93 ? -7.820 4.987 -2.962 1.00 69.75 93 GLY A CA 1
ATOM 725 C C . GLY A 1 93 ? -7.232 3.724 -2.323 1.00 69.75 93 GLY A C 1
ATOM 726 O O . GLY A 1 93 ? -6.507 3.004 -3.004 1.00 69.75 93 GLY A O 1
ATOM 727 N N . TYR A 1 94 ? -7.591 3.395 -1.075 1.00 76.50 94 TYR A N 1
ATOM 728 C CA . TYR A 1 94 ? -7.118 2.177 -0.399 1.00 76.50 94 TYR A CA 1
ATOM 729 C C . TYR A 1 94 ? -7.590 0.917 -1.134 1.00 76.50 94 TYR A C 1
ATOM 731 O O . TYR A 1 94 ? -6.792 0.057 -1.509 1.00 76.50 94 TYR A O 1
ATOM 739 N N . ASN A 1 95 ? -8.889 0.853 -1.439 1.00 79.88 95 ASN A N 1
ATOM 740 C CA . ASN A 1 95 ? -9.468 -0.277 -2.161 1.00 79.88 95 ASN A CA 1
ATOM 741 C C . ASN A 1 95 ? -8.885 -0.395 -3.571 1.00 79.88 95 ASN A C 1
ATOM 743 O O . ASN A 1 95 ? -8.424 -1.466 -3.960 1.00 79.88 95 ASN A O 1
ATOM 747 N N . ILE A 1 96 ? -8.857 0.704 -4.331 1.00 79.62 96 ILE A N 1
ATOM 748 C CA . ILE A 1 96 ? -8.328 0.700 -5.702 1.00 79.62 96 ILE A CA 1
ATOM 749 C C . ILE A 1 96 ? -6.848 0.287 -5.703 1.00 79.62 96 ILE A C 1
ATOM 751 O O . ILE A 1 96 ? -6.446 -0.534 -6.528 1.00 79.62 96 ILE A O 1
ATOM 755 N N . GLY A 1 97 ? -6.052 0.781 -4.749 1.00 80.81 97 GLY A N 1
ATOM 756 C CA . GLY A 1 97 ? -4.647 0.412 -4.574 1.00 80.81 97 GLY A CA 1
ATOM 757 C C . GLY A 1 97 ? -4.448 -1.086 -4.342 1.00 80.81 97 GLY A C 1
ATOM 758 O O . GLY A 1 97 ? -3.638 -1.708 -5.031 1.00 80.81 97 GLY A O 1
ATOM 759 N N . ASN A 1 98 ? -5.235 -1.689 -3.449 1.00 86.12 98 ASN A N 1
ATOM 760 C CA . ASN A 1 98 ? -5.176 -3.127 -3.178 1.00 86.12 98 ASN A CA 1
ATOM 761 C C . ASN A 1 98 ? -5.579 -3.972 -4.403 1.00 86.12 98 ASN A C 1
ATOM 763 O O . ASN A 1 98 ? -4.904 -4.952 -4.725 1.00 86.12 98 ASN A O 1
ATOM 767 N N . TRP A 1 99 ? -6.603 -3.569 -5.163 1.00 84.62 99 TRP A N 1
ATOM 768 C CA . TRP A 1 99 ? -6.969 -4.241 -6.420 1.00 84.62 99 TRP A CA 1
ATOM 769 C C . TRP A 1 99 ? -5.892 -4.105 -7.505 1.00 84.62 99 TRP A C 1
ATOM 771 O O . TRP A 1 99 ? -5.587 -5.082 -8.194 1.00 84.62 99 TRP A O 1
ATOM 781 N N . MET A 1 100 ? -5.269 -2.930 -7.639 1.00 83.31 100 MET A N 1
ATOM 782 C CA . MET A 1 100 ? -4.147 -2.723 -8.565 1.00 83.31 100 MET A CA 1
ATOM 783 C C . MET A 1 100 ? -2.938 -3.584 -8.188 1.00 83.31 100 MET A C 1
ATOM 785 O O . MET A 1 100 ? -2.304 -4.186 -9.062 1.00 83.31 100 MET A O 1
ATOM 789 N N . LEU A 1 101 ? -2.633 -3.691 -6.894 1.00 88.50 101 LEU A N 1
ATOM 790 C CA . LEU A 1 101 ? -1.540 -4.518 -6.395 1.00 88.50 101 LEU A CA 1
ATOM 791 C C . LEU A 1 101 ? -1.797 -6.006 -6.664 1.00 88.50 101 LEU A C 1
ATOM 793 O O . LEU A 1 101 ? -0.924 -6.707 -7.181 1.00 88.50 101 LEU A O 1
ATOM 797 N N . MET A 1 102 ? -3.029 -6.462 -6.416 1.00 90.00 102 MET A N 1
ATOM 798 C CA . MET A 1 102 ? -3.476 -7.815 -6.745 1.00 90.00 102 MET A CA 1
ATOM 799 C C . MET A 1 102 ? -3.305 -8.124 -8.233 1.00 90.00 102 MET A C 1
ATOM 801 O O . MET A 1 102 ? -2.684 -9.125 -8.600 1.00 90.00 102 MET A O 1
ATOM 805 N N . GLY A 1 103 ? -3.823 -7.242 -9.093 1.00 88.12 103 GLY A N 1
ATOM 806 C CA . GLY A 1 103 ? -3.720 -7.380 -10.542 1.00 88.12 103 GLY A CA 1
ATOM 807 C C . GLY A 1 103 ? -2.266 -7.436 -11.003 1.00 88.12 103 GLY A C 1
ATOM 808 O O . GLY A 1 103 ? -1.904 -8.305 -11.793 1.00 88.12 103 GLY A O 1
ATOM 809 N N . THR A 1 104 ? -1.405 -6.587 -10.438 1.00 88.25 104 THR A N 1
ATOM 810 C CA . THR A 1 104 ? 0.027 -6.571 -10.760 1.00 88.25 104 THR A CA 1
ATOM 811 C C . THR A 1 104 ? 0.700 -7.890 -10.388 1.00 88.25 104 THR A C 1
ATOM 813 O O . THR A 1 104 ? 1.451 -8.445 -11.194 1.00 88.25 104 THR A O 1
ATOM 816 N N . TYR A 1 105 ? 0.422 -8.451 -9.207 1.00 90.19 105 TYR A N 1
ATOM 817 C CA . TYR A 1 105 ? 0.993 -9.742 -8.817 1.00 90.19 105 TYR A CA 1
ATOM 818 C C . TYR A 1 105 ? 0.496 -10.900 -9.688 1.00 90.19 105 TYR A C 1
ATOM 820 O O . TYR A 1 105 ? 1.291 -11.778 -10.025 1.00 90.19 105 TYR A O 1
ATOM 828 N N . LEU A 1 106 ? -0.784 -10.906 -10.072 1.00 89.38 106 LEU A N 1
ATOM 829 C CA . LEU A 1 106 ? -1.350 -11.927 -10.959 1.00 89.38 106 LEU A CA 1
ATOM 830 C C . LEU A 1 106 ? -0.756 -11.844 -12.369 1.00 89.38 106 LEU A C 1
ATOM 832 O O . LEU A 1 106 ? -0.317 -12.855 -12.911 1.00 89.38 106 LEU A O 1
ATOM 836 N N . MET A 1 107 ? -0.661 -10.641 -12.934 1.00 85.94 107 MET A N 1
ATOM 837 C CA . MET A 1 107 ? -0.049 -10.423 -14.248 1.00 85.94 107 MET A CA 1
ATOM 838 C C . MET A 1 107 ? 1.432 -10.807 -14.245 1.00 85.94 107 MET A C 1
ATOM 840 O O . MET A 1 107 ? 1.894 -11.501 -15.148 1.00 85.94 107 MET A O 1
ATOM 844 N N . THR A 1 108 ? 2.159 -10.447 -13.182 1.00 87.50 108 THR A N 1
ATOM 845 C CA . THR A 1 108 ? 3.561 -10.856 -13.003 1.00 87.50 108 THR A CA 1
ATOM 846 C C . THR A 1 108 ? 3.701 -12.377 -12.909 1.00 87.50 108 THR A C 1
ATOM 848 O O . THR A 1 108 ? 4.681 -12.924 -13.403 1.00 87.50 108 THR A O 1
ATOM 851 N N . TYR A 1 109 ? 2.733 -13.075 -12.307 1.00 86.62 109 TYR A N 1
ATOM 852 C CA . TYR A 1 109 ? 2.737 -14.537 -12.222 1.00 86.62 109 TYR A CA 1
ATOM 853 C C . TYR A 1 109 ? 2.474 -15.214 -13.576 1.00 86.62 109 TYR A C 1
ATOM 855 O O . TYR A 1 109 ? 3.141 -16.193 -13.896 1.00 86.62 109 TYR A O 1
ATOM 863 N N . ILE A 1 110 ? 1.531 -14.697 -14.373 1.00 86.69 110 ILE A N 1
ATOM 864 C CA . ILE A 1 110 ? 1.128 -15.305 -15.653 1.00 86.69 110 ILE A CA 1
ATOM 865 C C . ILE A 1 110 ? 2.136 -15.001 -16.770 1.00 86.69 110 ILE A C 1
ATOM 867 O O . ILE A 1 110 ? 2.499 -15.893 -17.531 1.00 86.69 110 ILE A O 1
ATOM 871 N N . ILE A 1 111 ? 2.564 -13.741 -16.889 1.00 84.19 111 ILE A N 1
ATOM 872 C CA . ILE A 1 111 ? 3.324 -13.233 -18.047 1.00 84.19 111 ILE A CA 1
ATOM 873 C C . ILE A 1 111 ? 4.812 -13.026 -17.699 1.00 84.19 111 ILE A C 1
ATOM 875 O O . ILE A 1 111 ? 5.668 -12.992 -18.580 1.00 84.19 111 ILE A O 1
ATOM 879 N N . GLY A 1 112 ? 5.146 -12.937 -16.408 1.00 81.75 112 GLY A N 1
ATOM 880 C CA . GLY A 1 112 ? 6.498 -12.646 -15.926 1.00 81.75 112 GLY A CA 1
ATOM 881 C C . GLY A 1 112 ? 6.805 -11.146 -15.855 1.00 81.75 112 GLY A C 1
ATOM 882 O O . GLY A 1 112 ? 6.143 -10.320 -16.475 1.00 81.75 112 GLY A O 1
ATOM 883 N N . CYS A 1 113 ? 7.854 -10.769 -15.114 1.00 76.38 113 CYS A N 1
ATOM 884 C CA . CYS A 1 113 ? 8.271 -9.363 -14.962 1.00 76.38 113 CYS A CA 1
ATOM 885 C C . CYS A 1 113 ? 8.706 -8.692 -16.279 1.00 76.38 113 CYS A C 1
ATOM 887 O O . CYS A 1 113 ? 8.818 -7.469 -16.343 1.00 76.38 113 CYS A O 1
ATOM 889 N N . GLU A 1 114 ? 8.994 -9.478 -17.317 1.00 74.44 114 GLU A N 1
ATOM 890 C CA . GLU A 1 114 ? 9.437 -8.973 -18.619 1.00 74.44 114 GLU A CA 1
ATOM 891 C C . GLU A 1 114 ? 8.328 -8.200 -19.346 1.00 74.44 114 GLU A C 1
ATOM 893 O O . GLU A 1 114 ? 8.630 -7.289 -20.113 1.00 74.44 114 GLU A O 1
ATOM 898 N N . SER A 1 115 ? 7.051 -8.468 -19.043 1.00 73.62 115 SER A N 1
ATOM 899 C CA . SER A 1 115 ? 5.920 -7.745 -19.640 1.00 73.62 115 SER A CA 1
ATOM 900 C C . SER A 1 115 ? 5.930 -6.247 -19.336 1.00 73.62 115 SER A C 1
ATOM 902 O O . SER A 1 115 ? 5.385 -5.458 -20.104 1.00 73.62 115 SER A O 1
ATOM 904 N N . TYR A 1 116 ? 6.545 -5.843 -18.222 1.00 76.12 116 TYR A N 1
ATOM 905 C CA . TYR A 1 116 ? 6.627 -4.441 -17.810 1.00 76.12 116 TYR A CA 1
ATOM 906 C C . TYR A 1 116 ? 7.803 -3.693 -18.448 1.00 76.12 116 TYR A C 1
ATOM 908 O O . TYR A 1 116 ? 7.832 -2.463 -18.412 1.00 76.12 116 TYR A O 1
ATOM 916 N N . LYS A 1 117 ? 8.746 -4.401 -19.088 1.00 73.56 117 LYS A N 1
ATOM 917 C CA . LYS A 1 117 ? 9.873 -3.809 -19.829 1.00 73.56 117 LYS A CA 1
ATOM 918 C C . LYS A 1 117 ? 9.460 -3.401 -21.243 1.00 73.56 117 LYS A C 1
ATOM 920 O O . LYS A 1 117 ? 10.097 -3.754 -22.231 1.00 73.56 117 LYS A O 1
ATOM 925 N N . THR A 1 118 ? 8.354 -2.679 -21.338 1.00 72.69 118 THR A N 1
ATOM 926 C CA . THR A 1 118 ? 7.800 -2.212 -22.605 1.00 72.69 118 THR A CA 1
ATOM 927 C C . THR A 1 118 ? 7.484 -0.727 -22.536 1.00 72.69 118 THR A C 1
ATOM 929 O O . THR A 1 118 ? 7.326 -0.151 -21.457 1.00 72.69 118 THR A O 1
ATOM 932 N N . TYR A 1 119 ? 7.387 -0.104 -23.704 1.00 70.31 119 TYR A N 1
ATOM 933 C CA . TYR A 1 119 ? 6.871 1.248 -23.842 1.00 70.31 119 TYR A CA 1
ATOM 934 C C . TYR A 1 119 ? 5.390 1.166 -24.207 1.00 70.31 119 TYR A C 1
ATOM 936 O O . TYR A 1 119 ? 5.022 0.764 -25.310 1.00 70.31 119 TYR A O 1
ATOM 944 N N . VAL A 1 120 ? 4.528 1.574 -23.281 1.00 67.56 120 VAL A N 1
ATOM 945 C CA . VAL A 1 120 ? 3.098 1.741 -23.541 1.00 67.56 120 VAL A CA 1
ATOM 946 C C . VAL A 1 120 ? 2.941 2.946 -24.472 1.00 67.56 120 VAL A C 1
ATOM 948 O O . VAL A 1 120 ? 3.487 4.022 -24.213 1.00 67.56 120 VAL A O 1
ATOM 951 N N . PHE A 1 121 ? 2.266 2.738 -25.607 1.00 67.94 121 PHE A N 1
ATOM 952 C CA . PHE A 1 121 ? 2.161 3.708 -26.710 1.00 67.94 121 PHE A CA 1
ATOM 953 C C . PHE A 1 121 ? 3.512 4.199 -27.268 1.00 67.94 121 PHE A C 1
ATOM 955 O O . PHE A 1 121 ? 3.597 5.299 -27.805 1.00 67.94 121 PHE A O 1
ATOM 962 N N . GLY A 1 122 ? 4.587 3.413 -27.122 1.00 65.00 122 GLY A N 1
ATOM 963 C CA . GLY A 1 122 ? 5.919 3.757 -27.642 1.00 65.00 122 GLY A CA 1
ATOM 964 C C . GLY A 1 122 ? 6.634 4.906 -26.916 1.00 65.00 122 GLY A C 1
ATOM 965 O O . GLY A 1 122 ? 7.758 5.233 -27.281 1.00 65.00 122 GLY A O 1
ATOM 966 N N . LEU A 1 123 ? 6.018 5.498 -25.885 1.00 62.09 123 LEU A N 1
ATOM 967 C CA . LEU A 1 123 ? 6.528 6.701 -25.213 1.00 62.09 123 LEU A CA 1
ATOM 968 C C . LEU A 1 123 ? 6.553 6.589 -23.684 1.00 62.09 123 LEU A C 1
ATOM 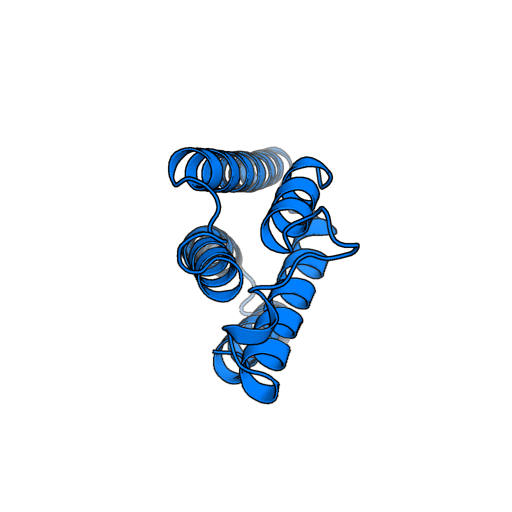970 O O . LEU A 1 123 ? 7.410 7.198 -23.046 1.00 62.09 123 LEU A O 1
ATOM 974 N N . ILE A 1 124 ? 5.644 5.817 -23.076 1.00 72.44 124 ILE A N 1
ATOM 975 C CA . ILE A 1 124 ? 5.425 5.860 -21.625 1.00 72.44 124 ILE A CA 1
ATOM 976 C C . ILE A 1 124 ? 5.781 4.521 -20.985 1.00 72.44 124 ILE A C 1
ATOM 978 O O . ILE A 1 124 ? 5.303 3.461 -21.384 1.00 72.44 124 ILE A O 1
ATOM 982 N N . ARG A 1 125 ? 6.612 4.569 -19.944 1.00 78.81 125 ARG A N 1
ATOM 983 C CA . ARG A 1 125 ? 6.929 3.391 -19.130 1.00 78.81 125 ARG A CA 1
ATOM 984 C C . ARG A 1 125 ? 5.752 3.099 -18.188 1.00 78.81 125 ARG A C 1
ATOM 986 O O . ARG A 1 125 ? 5.292 4.039 -17.536 1.00 78.81 125 ARG A O 1
ATOM 993 N N . PRO A 1 126 ? 5.311 1.837 -18.029 1.00 76.38 126 PRO A N 1
ATOM 994 C CA . PRO A 1 126 ? 4.225 1.468 -17.112 1.00 76.38 126 PRO A CA 1
ATOM 995 C C . PRO A 1 126 ? 4.391 2.025 -15.690 1.00 76.38 126 PRO A C 1
ATOM 997 O O . PRO A 1 126 ? 3.420 2.437 -15.063 1.00 76.38 126 PRO A O 1
ATOM 1000 N N . VAL A 1 127 ? 5.634 2.112 -15.203 1.00 76.19 127 VAL A N 1
ATOM 1001 C CA . VAL A 1 127 ? 5.955 2.642 -13.868 1.00 76.19 127 VAL A CA 1
ATOM 1002 C C . VAL A 1 127 ? 5.608 4.129 -13.697 1.00 76.19 127 VAL A C 1
ATOM 1004 O O . VAL A 1 127 ? 5.291 4.559 -12.594 1.00 76.19 127 VAL A O 1
ATOM 1007 N N . ILE A 1 128 ? 5.631 4.919 -14.776 1.00 76.06 128 ILE A N 1
ATOM 1008 C CA . ILE A 1 128 ? 5.291 6.349 -14.729 1.00 76.06 128 ILE A CA 1
ATOM 1009 C C . ILE A 1 128 ? 3.777 6.523 -14.605 1.00 76.06 128 ILE A C 1
ATOM 1011 O O . ILE A 1 128 ? 3.339 7.359 -13.825 1.00 76.06 128 ILE A O 1
ATOM 1015 N N . LEU A 1 129 ? 2.988 5.706 -15.314 1.00 78.44 129 LEU A N 1
ATOM 1016 C CA . LEU A 1 129 ? 1.525 5.698 -15.182 1.00 78.44 129 LEU A CA 1
ATOM 1017 C C . LEU A 1 129 ? 1.108 5.321 -13.758 1.00 78.44 129 LEU A C 1
ATOM 1019 O O . LEU A 1 129 ? 0.254 5.976 -13.160 1.00 78.44 129 LEU A O 1
ATOM 1023 N N . LEU A 1 130 ? 1.766 4.300 -13.202 1.00 79.12 130 LEU A N 1
ATOM 1024 C CA . LEU A 1 130 ? 1.579 3.881 -11.819 1.00 79.12 130 LEU A CA 1
ATOM 1025 C C . LEU A 1 130 ? 1.873 5.033 -10.844 1.00 79.12 130 LEU A C 1
ATOM 1027 O O . LEU A 1 130 ? 1.057 5.337 -9.980 1.00 79.12 130 LEU A O 1
ATOM 1031 N N . GLU A 1 131 ? 3.012 5.704 -11.012 1.00 78.12 131 GLU A N 1
ATOM 1032 C CA . GLU A 1 131 ? 3.415 6.832 -10.173 1.00 78.12 131 GLU A CA 1
ATOM 1033 C C . GLU A 1 131 ? 2.443 8.018 -10.265 1.00 78.12 131 GLU A C 1
ATOM 1035 O O . GLU A 1 131 ? 2.070 8.579 -9.239 1.00 78.12 131 GLU A O 1
ATOM 1040 N N . THR A 1 132 ? 1.979 8.378 -11.467 1.00 76.38 132 THR A N 1
ATOM 1041 C CA . THR A 1 132 ? 0.975 9.443 -11.624 1.00 76.38 132 THR A CA 1
ATOM 1042 C C . THR A 1 132 ? -0.344 9.105 -10.938 1.00 76.38 132 THR A C 1
ATOM 1044 O O . THR A 1 132 ? -0.991 10.005 -10.408 1.00 76.38 132 THR A O 1
ATOM 1047 N N . GLY A 1 133 ? -0.703 7.817 -10.882 1.00 74.19 133 GLY A N 1
ATOM 1048 C CA . GLY A 1 133 ? -1.865 7.336 -10.140 1.00 74.19 133 GLY A CA 1
ATOM 1049 C C . GLY A 1 133 ? -1.815 7.743 -8.668 1.00 74.19 133 GLY A C 1
ATOM 1050 O O . GLY A 1 133 ? -2.790 8.300 -8.167 1.00 74.19 133 GLY A O 1
ATOM 1051 N N . PHE A 1 134 ? -0.659 7.573 -8.017 1.00 72.69 134 PHE A N 1
ATOM 1052 C CA . PHE A 1 134 ? -0.461 7.948 -6.611 1.00 72.69 134 PHE A CA 1
ATOM 1053 C C . PHE A 1 134 ? -0.591 9.455 -6.361 1.00 72.69 134 PHE A C 1
ATOM 1055 O O . PHE A 1 134 ? -1.139 9.848 -5.337 1.00 72.69 134 PHE A O 1
ATOM 1062 N N . TYR A 1 135 ? -0.150 10.303 -7.294 1.00 69.88 135 TYR A N 1
ATOM 1063 C CA . TYR A 1 135 ? -0.313 11.756 -7.152 1.00 69.88 135 TYR A CA 1
ATOM 1064 C C . TYR A 1 135 ? -1.740 12.238 -7.441 1.00 69.88 135 TYR A C 1
ATOM 1066 O O . TYR A 1 135 ? -2.147 13.278 -6.933 1.00 69.88 135 TYR A O 1
ATOM 1074 N N . SER A 1 136 ? -2.495 11.506 -8.263 1.00 64.25 136 SER A N 1
ATOM 1075 C CA . SER A 1 136 ? -3.870 11.862 -8.644 1.00 64.25 136 SER A CA 1
ATOM 1076 C C . SER A 1 136 ? -4.945 11.393 -7.661 1.00 64.25 136 SER A C 1
ATOM 1078 O O . SER A 1 136 ? -6.091 11.812 -7.772 1.00 64.25 136 SER A O 1
ATOM 1080 N N . SER A 1 137 ? -4.596 10.507 -6.724 1.00 55.06 137 SER A N 1
ATOM 1081 C CA . SER A 1 137 ? -5.527 9.919 -5.753 1.00 55.06 137 SER A CA 1
ATOM 1082 C C . SER A 1 137 ? -5.730 10.749 -4.475 1.00 55.06 137 SER A C 1
ATOM 1084 O O . SER A 1 137 ? -6.274 10.222 -3.504 1.00 55.06 137 SER A O 1
ATOM 1086 N N . HIS A 1 138 ? -5.277 12.005 -4.466 1.00 48.38 138 HIS A N 1
ATOM 1087 C CA . HIS A 1 138 ? -5.447 12.956 -3.364 1.00 48.38 138 HIS A CA 1
ATOM 1088 C C . HIS A 1 138 ? -6.672 13.850 -3.557 1.00 48.38 138 HIS A C 1
ATOM 1090 O O . HIS A 1 138 ? -6.888 14.317 -4.698 1.00 48.38 138 HIS A O 1
#

InterPro domains:
  IPR000462 CDP-alcohol phosphatidyltransferase [PF01066] (2-107)
  IPR014472 Choline/ethanolamine phosphotransferase [PTHR10414] (2-122)
  IPR043130 CDP-alcohol phosphatidyltransferase, transmembrane domain [G3DSA:1.20.120.1760] (1-131)
  IPR048254 CDP-alcohol phosphatidyltransferase, conserved site [PS0037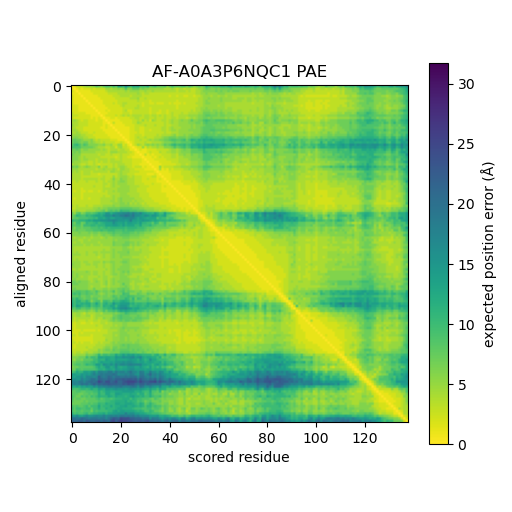9] (15-37)